Protein AF-A0A928QFG9-F1 (afdb_monomer)

Solvent-accessible surface area (backbone atoms only — not comparable to full-atom values): 8186 Å² total; per-residue (Å²): 96,76,91,70,70,40,48,76,73,43,77,45,82,49,102,90,49,74,49,73,44,58,74,51,84,58,91,72,50,46,69,57,51,23,51,60,30,48,46,55,29,50,50,27,45,51,52,21,51,51,44,52,52,50,21,65,75,70,72,45,92,45,64,67,63,31,48,51,22,45,51,51,17,54,56,29,53,36,57,29,63,89,31,36,22,11,41,24,49,31,25,52,33,45,75,79,38,61,63,71,58,16,50,53,52,35,50,52,47,18,50,65,56,46,53,56,46,33,52,49,14,50,51,42,30,74,75,66,74,69,46,56,66,49,32,51,50,34,50,51,56,49,53,53,51,50,56,50,58,54,61,77,73,111

Radius of gyration: 17.93 Å; Cα contacts (8 Å, |Δi|>4): 174; chains: 1; bounding box: 50×30×49 Å

Secondary structure (DSSP, 8-state):
-GGGT--EEEEEEETTEEEEEESS-----HHHHHHHHHHHHHHHHHHHHHHHHHHHHHT---HHHHHHHHHHHHHHHSS-TTSHHHHHHHHHHHHHS-HHHHHHHHHHHHHHHHHHHHHHHHHHHHHHS--HHHHHHHHHHHHHHHHHHHHTT-

Sequence (154 aa):
MKIVGADIQAITLLPFGASVKLGQMPIISYKNEMFISLCAPLLNGTIAIIFIIIAKMLNIYLGFLIACNLIMCFMNLMPVSELDGGRALSSFLKILLPLQKAELISDIISVLFLVPIIALGIYFLISTGYNFSLLLIGIYLSVNFMFKNFKNRC

pLDDT: mean 78.98, std 11.34, range [43.47, 94.06]

Mean predicted aligned error: 9.17 Å

Foldseek 3Di:
DVVQVFAFPDWDQDPVGIDTDTPDDPPDQLVNQLVVLLVQLVVLVVQLVVLVVVCVVVVNDPPVSNVVSNVRSVVLCQCACVHSVVSNQLSVLVVVDPNVVSVVVSLVSNVVVLVVQCVVQVVCCVVPVPSVVSNVVSVVSVVVSVVVVVVVVD

Nearest PDB structures (foldseek):
  8vjl-assembly1_A  TM=7.571E-01  e=5.495E-06  Bacillus subtilis subsp. subtilis str. 168
  8vjm-assembly1_C  TM=7.975E-01  e=2.549E-05  Bacillus subtilis subsp. subtilis str. 168

Structure (mmCIF, N/CA/C/O backbone):
data_AF-A0A928QFG9-F1
#
_entry.id   AF-A0A928QFG9-F1
#
loop_
_atom_site.group_PDB
_atom_site.id
_atom_site.type_symbol
_atom_site.label_atom_id
_atom_site.label_alt_id
_atom_site.label_comp_id
_atom_site.label_asym_id
_atom_site.label_entity_id
_atom_site.label_seq_id
_atom_site.pdbx_PDB_ins_code
_atom_site.Cartn_x
_atom_site.Cartn_y
_atom_site.Cartn_z
_atom_site.occupancy
_atom_site.B_iso_or_equiv
_atom_site.auth_seq_id
_atom_site.auth_comp_id
_atom_site.auth_asym_id
_atom_site.auth_atom_id
_atom_site.pdbx_PDB_model_num
ATOM 1 N N . MET A 1 1 ? 6.069 -2.952 15.031 1.00 56.16 1 MET A N 1
ATOM 2 C CA . MET A 1 1 ? 5.496 -4.084 15.801 1.00 56.16 1 MET A CA 1
ATOM 3 C C . MET A 1 1 ? 6.200 -4.291 17.141 1.00 56.16 1 MET A C 1
ATOM 5 O O . MET A 1 1 ? 5.537 -4.088 18.145 1.00 56.16 1 MET A O 1
ATOM 9 N N . LYS A 1 2 ? 7.524 -4.525 17.204 1.00 51.03 2 LYS A N 1
ATOM 10 C CA . LYS A 1 2 ? 8.270 -4.542 18.489 1.00 51.03 2 LYS A CA 1
ATOM 11 C C . LYS A 1 2 ? 8.188 -3.226 19.286 1.00 51.03 2 LYS A C 1
ATOM 13 O O . LYS A 1 2 ? 8.047 -3.248 20.497 1.00 51.03 2 LYS A O 1
ATOM 18 N N . ILE A 1 3 ? 8.189 -2.088 18.587 1.00 53.22 3 ILE A N 1
ATOM 19 C CA . ILE A 1 3 ? 8.085 -0.740 19.187 1.00 53.22 3 ILE A CA 1
ATOM 20 C C . ILE A 1 3 ? 6.696 -0.474 19.808 1.00 53.22 3 ILE A C 1
ATOM 22 O O . ILE A 1 3 ? 6.553 0.408 20.642 1.00 53.22 3 ILE A O 1
ATOM 26 N N . VAL A 1 4 ? 5.670 -1.249 19.435 1.00 54.78 4 VAL A N 1
ATOM 27 C CA . VAL A 1 4 ? 4.276 -1.054 19.890 1.00 54.78 4 VAL A CA 1
ATOM 28 C C . VAL A 1 4 ? 3.886 -2.077 20.973 1.00 54.78 4 VAL A C 1
ATOM 30 O O . VAL A 1 4 ? 2.724 -2.183 21.336 1.00 54.78 4 VAL A O 1
ATOM 33 N N . GLY A 1 5 ? 4.847 -2.847 21.501 1.00 53.66 5 GLY A N 1
ATOM 34 C CA . GLY A 1 5 ? 4.584 -3.846 22.546 1.00 53.66 5 GLY A CA 1
ATOM 35 C C . GLY A 1 5 ? 3.798 -5.071 22.063 1.00 53.66 5 GLY A C 1
ATOM 36 O O . GLY A 1 5 ? 3.226 -5.789 22.874 1.00 53.66 5 GLY A O 1
ATOM 37 N N . ALA A 1 6 ? 3.745 -5.310 20.748 1.00 60.25 6 ALA A N 1
ATOM 38 C CA . ALA A 1 6 ? 3.080 -6.477 20.182 1.00 60.25 6 ALA A CA 1
ATOM 39 C C . ALA A 1 6 ? 4.004 -7.701 20.271 1.00 60.25 6 ALA A C 1
ATOM 41 O O . ALA A 1 6 ? 5.063 -7.708 19.634 1.00 60.25 6 ALA A O 1
ATOM 42 N N . ASP A 1 7 ? 3.606 -8.719 21.038 1.00 60.50 7 ASP A N 1
ATOM 43 C CA . ASP A 1 7 ? 4.357 -9.971 21.143 1.00 60.50 7 ASP A CA 1
ATOM 44 C C . ASP A 1 7 ? 4.075 -10.865 19.925 1.00 60.50 7 ASP A C 1
ATOM 46 O O . ASP A 1 7 ? 2.933 -11.264 19.657 1.00 60.50 7 ASP A O 1
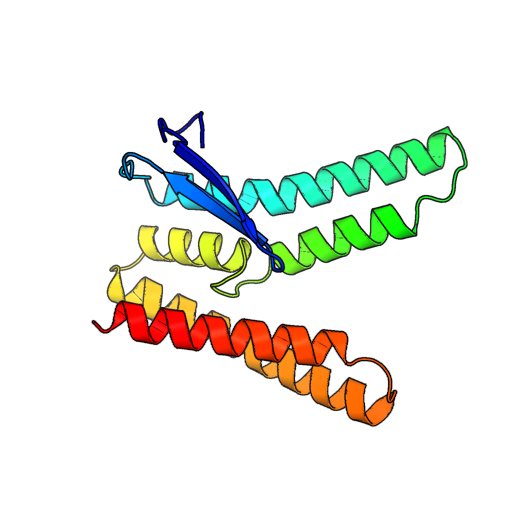ATOM 50 N N . ILE A 1 8 ? 5.118 -11.110 19.130 1.00 64.44 8 ILE A N 1
ATOM 51 C CA . ILE A 1 8 ? 5.029 -11.831 17.858 1.00 64.44 8 ILE A CA 1
ATOM 52 C C . ILE A 1 8 ? 5.212 -13.318 18.156 1.00 64.44 8 ILE A C 1
ATOM 54 O O . ILE A 1 8 ? 6.326 -13.757 18.422 1.00 64.44 8 ILE A O 1
ATOM 58 N N . GLN A 1 9 ? 4.133 -14.097 18.076 1.00 70.81 9 GLN A N 1
ATOM 59 C CA . GLN A 1 9 ? 4.188 -15.538 18.342 1.00 70.81 9 GLN A CA 1
ATOM 60 C C . GLN A 1 9 ? 4.657 -16.339 17.129 1.00 70.81 9 GLN A C 1
ATOM 62 O O . GLN A 1 9 ? 5.401 -17.305 17.278 1.00 70.81 9 GLN A O 1
ATOM 67 N N . ALA A 1 10 ? 4.220 -15.965 15.924 1.00 72.62 10 ALA A N 1
ATOM 68 C CA . ALA A 1 10 ? 4.628 -16.655 14.706 1.00 72.62 10 ALA A CA 1
ATOM 69 C C . ALA A 1 10 ? 4.513 -15.765 13.467 1.00 72.62 10 ALA A C 1
ATOM 71 O O . ALA A 1 10 ? 3.596 -14.951 13.348 1.00 72.62 10 ALA A O 1
ATOM 72 N N . ILE A 1 11 ? 5.414 -15.984 12.510 1.00 76.56 11 ILE A N 1
ATOM 73 C CA . ILE A 1 11 ? 5.335 -15.446 11.151 1.00 76.56 11 ILE A CA 1
ATOM 74 C C . ILE A 1 11 ? 5.130 -16.645 10.225 1.00 76.56 11 ILE A C 1
ATOM 76 O O . ILE A 1 11 ? 5.972 -17.536 10.163 1.00 76.56 11 ILE A O 1
ATOM 80 N N . THR A 1 12 ? 3.992 -16.702 9.541 1.00 79.62 12 THR A N 1
ATOM 81 C CA . THR A 1 12 ? 3.667 -17.753 8.572 1.00 79.62 12 THR A CA 1
ATOM 82 C C . THR A 1 12 ? 3.749 -17.171 7.169 1.00 79.62 12 THR A C 1
ATOM 84 O O . THR A 1 12 ? 3.010 -16.243 6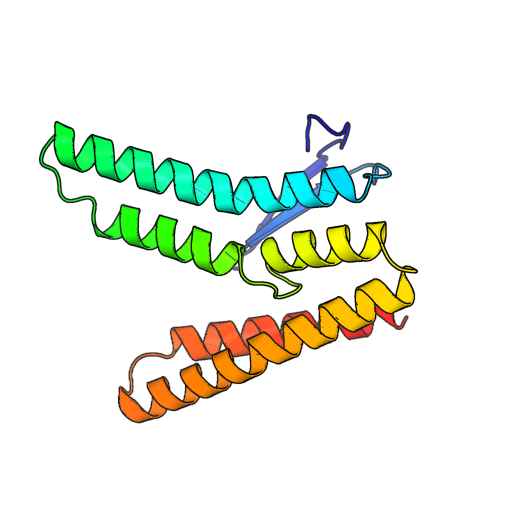.838 1.00 79.62 12 THR A O 1
ATOM 87 N N . LEU A 1 13 ? 4.642 -17.716 6.345 1.00 77.44 13 LEU A N 1
ATOM 88 C CA . LEU A 1 13 ? 4.722 -17.382 4.926 1.00 77.44 13 LEU A CA 1
ATOM 89 C C . LEU A 1 13 ? 3.623 -18.142 4.176 1.00 77.44 13 LEU A C 1
ATOM 91 O O . LEU A 1 13 ? 3.537 -19.365 4.244 1.00 77.44 13 LEU A O 1
ATOM 95 N N . LEU A 1 14 ? 2.766 -17.395 3.495 1.00 77.88 14 LEU A N 1
ATOM 96 C CA . LEU A 1 14 ? 1.696 -17.881 2.636 1.00 77.88 14 LEU A CA 1
ATOM 97 C C . LEU A 1 14 ? 2.130 -17.698 1.172 1.00 77.88 14 LEU A C 1
ATOM 99 O O . LEU A 1 14 ? 2.899 -16.785 0.871 1.00 77.88 14 LEU A O 1
ATOM 103 N N . PRO A 1 15 ? 1.605 -18.495 0.230 1.00 64.31 15 PRO A N 1
ATOM 104 C CA . PRO A 1 15 ? 1.930 -18.344 -1.192 1.00 64.31 15 PRO A CA 1
ATOM 105 C C . PRO A 1 15 ? 1.611 -16.945 -1.753 1.00 64.31 15 PRO A C 1
ATOM 107 O O . PRO A 1 15 ? 2.210 -16.531 -2.738 1.00 64.31 15 PRO A O 1
ATOM 110 N N . PHE A 1 16 ? 0.712 -16.200 -1.100 1.00 60.91 16 PHE A N 1
ATOM 111 C CA . PHE A 1 16 ? 0.293 -14.853 -1.500 1.00 60.91 16 PHE A CA 1
ATOM 112 C C . PHE A 1 16 ? 0.623 -13.769 -0.458 1.00 60.91 16 PHE A C 1
ATOM 114 O O . PHE A 1 16 ? 0.058 -12.678 -0.509 1.00 60.91 16 PHE A O 1
ATOM 121 N N . GLY A 1 17 ? 1.505 -14.041 0.514 1.00 65.56 17 GLY A N 1
ATOM 122 C CA . GLY A 1 17 ? 1.913 -13.030 1.494 1.00 65.56 17 GLY A CA 1
ATOM 123 C C . GLY A 1 17 ? 2.512 -13.593 2.778 1.00 65.56 17 GLY A C 1
ATOM 124 O O . GLY A 1 17 ? 3.004 -14.713 2.828 1.00 65.56 17 GLY A O 1
ATOM 125 N N . ALA A 1 18 ? 2.462 -12.815 3.853 1.00 69.12 18 ALA A N 1
ATOM 126 C CA . ALA A 1 18 ? 2.883 -13.258 5.176 1.00 69.12 18 ALA A CA 1
ATOM 127 C C . ALA A 1 18 ? 1.799 -12.914 6.197 1.00 69.12 18 ALA A C 1
ATOM 129 O O . ALA A 1 18 ? 1.283 -11.796 6.217 1.00 69.12 18 ALA A O 1
ATOM 130 N N . SER A 1 19 ? 1.451 -13.874 7.050 1.00 71.12 19 SER A N 1
ATOM 131 C CA . SER A 1 19 ? 0.570 -13.657 8.193 1.00 71.12 19 SER A CA 1
ATOM 132 C C . SER A 1 19 ? 1.400 -13.638 9.469 1.00 71.12 19 SER A C 1
ATOM 134 O O . SER A 1 19 ? 2.227 -14.521 9.695 1.00 71.12 19 SER A O 1
ATOM 136 N N . VAL A 1 20 ? 1.182 -12.629 10.308 1.00 71.12 20 VAL A N 1
ATOM 137 C CA . VAL A 1 20 ? 1.816 -12.525 11.623 1.00 71.12 20 VAL A CA 1
ATOM 138 C C . VAL A 1 20 ? 0.760 -12.842 12.675 1.00 71.12 20 VAL A C 1
ATOM 140 O O . VAL A 1 20 ? -0.226 -12.114 12.801 1.00 71.12 20 VAL A O 1
ATOM 143 N N . LYS A 1 21 ? 0.952 -13.927 13.430 1.00 65.94 21 LYS A N 1
ATOM 144 C CA . LYS A 1 21 ? 0.130 -14.238 14.604 1.00 65.94 21 LYS A CA 1
ATOM 145 C C . LYS A 1 21 ? 0.683 -13.487 15.810 1.00 65.94 21 LYS A C 1
ATOM 147 O O . LYS A 1 21 ? 1.840 -13.672 16.194 1.00 65.94 21 LYS A O 1
ATOM 152 N N . LEU A 1 22 ? -0.161 -12.641 16.388 1.00 65.75 22 LEU A N 1
ATOM 153 C CA . LEU A 1 22 ? 0.121 -11.877 17.599 1.00 65.75 22 LEU A CA 1
ATOM 154 C C . LEU A 1 22 ? -0.516 -12.588 18.794 1.00 65.75 22 LEU A C 1
ATOM 156 O O . LEU A 1 22 ? -1.668 -13.010 18.707 1.00 65.75 22 LEU A O 1
ATOM 160 N N . GLY A 1 23 ? 0.238 -12.738 19.884 1.00 55.97 23 GLY A N 1
ATOM 161 C CA . GLY A 1 23 ? -0.213 -13.481 21.066 1.00 55.97 23 GLY A CA 1
ATOM 162 C C . GLY A 1 23 ? -1.201 -12.735 21.946 1.00 55.97 23 GLY A C 1
ATOM 163 O O . GLY A 1 23 ? -2.179 -13.301 22.424 1.00 55.97 23 GLY A O 1
ATOM 164 N N . GLN A 1 24 ? -0.968 -11.441 22.114 1.00 54.91 24 GLN A N 1
ATOM 165 C CA . GLN A 1 24 ? -1.951 -10.497 22.623 1.00 54.91 24 GLN A CA 1
ATOM 166 C C . GLN A 1 24 ? -2.228 -9.515 21.493 1.00 54.91 24 GLN A C 1
ATOM 168 O O . GLN A 1 24 ? -1.295 -9.120 20.795 1.00 54.91 24 GLN A O 1
ATOM 173 N N . MET A 1 25 ? -3.490 -9.137 21.279 1.00 54.78 25 MET A N 1
ATOM 174 C CA . MET A 1 25 ? -3.796 -7.970 20.455 1.00 54.78 25 MET A CA 1
ATOM 175 C C . MET A 1 25 ? -3.552 -6.732 21.323 1.00 54.78 25 MET A C 1
ATOM 177 O O . MET A 1 25 ? -4.400 -6.429 22.165 1.00 54.78 25 MET A O 1
ATOM 181 N N . PRO A 1 26 ? -2.415 -6.021 21.195 1.00 54.91 26 PRO A N 1
ATOM 182 C CA . PRO A 1 26 ? -2.288 -4.735 21.856 1.00 54.91 26 PRO A CA 1
ATOM 183 C C . PRO A 1 26 ? -3.374 -3.799 21.325 1.00 54.91 26 PRO A C 1
ATOM 185 O O . PRO A 1 26 ? -3.719 -3.836 20.142 1.00 54.91 26 PRO A O 1
ATOM 188 N N . ILE A 1 27 ? -3.896 -2.935 22.193 1.00 58.56 27 ILE A N 1
ATOM 189 C CA . ILE A 1 27 ? -4.751 -1.824 21.775 1.00 58.56 27 ILE A CA 1
ATOM 190 C C . ILE A 1 27 ? -3.842 -0.834 21.037 1.00 58.56 27 ILE A C 1
ATOM 192 O O . ILE A 1 27 ? -3.204 0.031 21.637 1.00 58.56 27 ILE A O 1
ATOM 196 N N . ILE A 1 28 ? -3.703 -1.016 19.724 1.00 65.88 28 ILE A N 1
ATOM 197 C CA . ILE A 1 28 ? -2.908 -0.134 18.871 1.00 65.88 28 ILE A CA 1
ATOM 198 C C . ILE A 1 28 ? -3.745 1.118 18.609 1.00 65.88 28 ILE A C 1
ATOM 200 O O . ILE A 1 28 ? -4.850 1.043 18.083 1.00 65.88 28 ILE A O 1
ATOM 204 N N . SER A 1 29 ? -3.220 2.287 18.978 1.00 78.75 29 SER A N 1
ATOM 205 C CA . SER A 1 29 ? -3.846 3.559 18.608 1.00 78.75 29 SER A CA 1
ATOM 206 C C . SER A 1 29 ? -3.891 3.701 17.084 1.00 78.75 29 SER A C 1
ATOM 208 O O . SER A 1 29 ? -2.894 3.416 16.420 1.00 78.75 29 SER A O 1
ATOM 210 N N . TYR A 1 30 ? -4.988 4.230 16.532 1.00 80.06 30 TYR A N 1
ATOM 211 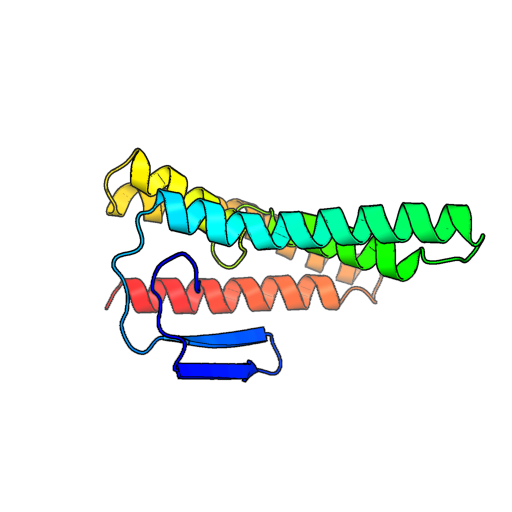C CA . TYR A 1 30 ? -5.144 4.454 15.086 1.00 80.06 30 TYR A CA 1
ATOM 212 C C . TYR A 1 30 ? -3.984 5.253 14.467 1.00 80.06 30 TYR A C 1
ATOM 214 O O . TYR A 1 30 ? -3.588 5.011 13.330 1.00 80.06 30 TYR A O 1
ATOM 222 N N . LYS A 1 31 ? -3.363 6.163 15.232 1.00 80.56 31 LYS A N 1
ATOM 223 C CA . LYS A 1 31 ? -2.153 6.878 14.789 1.00 80.56 31 LYS A CA 1
ATOM 224 C C . LYS A 1 31 ? -0.985 5.922 14.540 1.00 80.56 31 LYS A C 1
ATOM 226 O O . LYS A 1 31 ? -0.315 6.021 13.518 1.00 80.56 31 LYS A O 1
ATOM 231 N N . ASN A 1 32 ? -0.756 4.977 15.447 1.00 79.81 32 ASN A N 1
ATOM 232 C CA . ASN A 1 32 ? 0.322 3.997 15.320 1.00 79.81 32 ASN A CA 1
ATOM 233 C C . ASN A 1 32 ? 0.045 3.007 14.184 1.00 79.81 32 ASN A C 1
ATOM 235 O O . ASN A 1 32 ? 0.978 2.615 13.491 1.00 79.81 32 ASN A O 1
ATOM 239 N N . GLU A 1 33 ? -1.216 2.636 13.962 1.00 80.56 33 GLU A N 1
ATOM 240 C CA . GLU A 1 33 ? -1.620 1.782 12.839 1.00 80.56 33 GLU A CA 1
ATOM 241 C C . GLU A 1 33 ? -1.346 2.453 11.483 1.00 80.56 33 GLU A C 1
ATOM 243 O O . GLU A 1 33 ? -0.774 1.829 10.583 1.00 80.56 33 GLU A O 1
ATOM 248 N N . MET A 1 34 ? -1.638 3.753 11.373 1.00 83.69 34 MET A N 1
ATOM 249 C CA . MET A 1 34 ? -1.284 4.564 10.207 1.00 83.69 34 MET A CA 1
ATOM 250 C C . MET A 1 34 ? 0.234 4.595 9.977 1.00 83.69 34 MET A C 1
ATOM 252 O O . MET A 1 34 ? 0.685 4.322 8.865 1.00 83.69 34 MET A O 1
ATOM 256 N N . PHE A 1 35 ? 1.033 4.876 11.014 1.00 85.00 35 PHE A N 1
ATOM 257 C CA . PHE A 1 35 ? 2.496 4.894 10.892 1.00 85.00 35 PHE A CA 1
ATOM 258 C C . PHE A 1 35 ? 3.065 3.531 10.491 1.00 85.00 35 PHE A C 1
ATOM 260 O O . PHE A 1 35 ? 3.888 3.466 9.583 1.00 85.00 35 PHE A O 1
ATOM 267 N N . ILE A 1 36 ? 2.609 2.446 11.127 1.00 84.69 36 ILE A N 1
ATOM 268 C CA . ILE A 1 36 ? 3.052 1.085 10.799 1.00 84.69 36 ILE A CA 1
ATOM 269 C C . ILE A 1 36 ? 2.754 0.763 9.333 1.00 84.69 36 ILE A C 1
ATOM 271 O O . ILE A 1 36 ? 3.623 0.223 8.653 1.00 84.69 36 ILE A O 1
ATOM 275 N N . SER A 1 37 ? 1.559 1.111 8.852 1.00 83.75 37 SER A N 1
ATOM 276 C CA . SER A 1 37 ? 1.163 0.847 7.466 1.00 83.75 37 SER A CA 1
ATOM 277 C C . SER A 1 37 ? 2.028 1.647 6.485 1.00 83.75 37 SER A C 1
ATOM 279 O O . SER A 1 37 ? 2.533 1.097 5.515 1.00 83.75 37 SER A O 1
ATOM 281 N N . LEU A 1 38 ? 2.308 2.922 6.773 1.00 86.38 38 LEU A N 1
ATOM 282 C CA . LEU A 1 38 ? 3.155 3.769 5.922 1.00 86.38 38 LEU A CA 1
ATOM 283 C C . LEU A 1 38 ? 4.637 3.369 5.916 1.00 86.38 38 LEU A C 1
ATOM 285 O O . LEU A 1 38 ? 5.337 3.653 4.942 1.00 86.38 38 LEU A O 1
ATOM 289 N N . CYS A 1 39 ? 5.13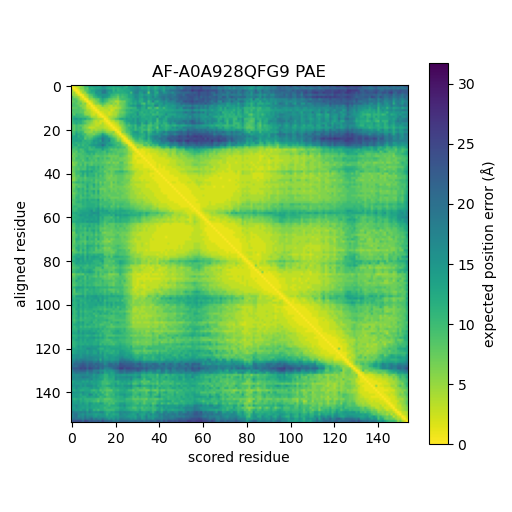2 2.686 6.953 1.00 86.56 39 CYS A N 1
ATOM 290 C CA . CYS A 1 39 ? 6.510 2.197 6.971 1.00 86.56 39 CYS A CA 1
ATOM 291 C C . CYS A 1 39 ? 6.817 1.257 5.794 1.00 86.56 39 CYS A C 1
ATOM 293 O O . CYS A 1 39 ? 7.936 1.288 5.289 1.00 86.56 39 CYS A O 1
ATOM 295 N N . ALA A 1 40 ? 5.858 0.446 5.337 1.00 85.75 40 ALA A N 1
ATOM 296 C CA . ALA A 1 40 ? 6.088 -0.503 4.248 1.00 85.75 40 ALA A CA 1
ATOM 297 C C . AL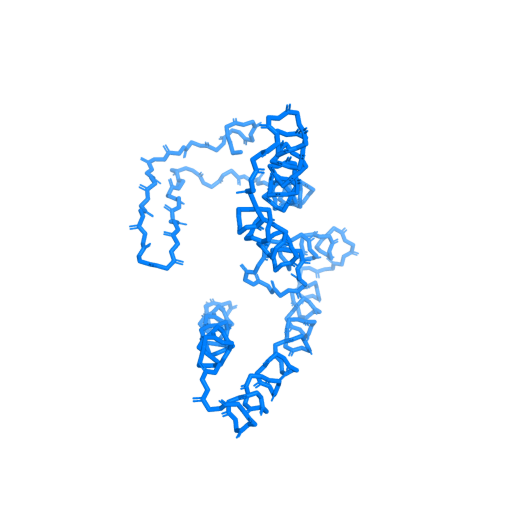A A 1 40 ? 6.320 0.185 2.879 1.00 85.75 40 ALA A C 1
ATOM 299 O O . ALA A 1 40 ? 7.370 -0.062 2.278 1.00 85.75 40 ALA A O 1
ATOM 300 N N . PRO A 1 41 ? 5.452 1.102 2.395 1.00 89.62 41 PRO A N 1
ATOM 301 C CA . PRO A 1 41 ? 5.746 1.930 1.222 1.00 89.62 41 PRO A CA 1
ATOM 302 C C . PRO A 1 41 ? 7.052 2.721 1.353 1.00 89.62 41 PRO A C 1
ATOM 304 O O . PRO A 1 41 ? 7.841 2.768 0.410 1.00 89.62 41 PRO A O 1
ATOM 307 N N . LEU A 1 42 ? 7.315 3.307 2.529 1.00 91.44 42 LEU A N 1
ATOM 308 C CA . LEU A 1 42 ? 8.534 4.084 2.767 1.00 91.44 42 LEU A CA 1
ATOM 309 C C . LEU A 1 42 ? 9.798 3.233 2.610 1.00 91.44 42 LEU A C 1
ATOM 311 O O . LEU A 1 42 ? 10.751 3.693 1.988 1.00 91.44 42 LEU A O 1
ATOM 315 N N . LEU A 1 43 ? 9.800 1.997 3.117 1.00 91.94 43 LEU A N 1
ATOM 316 C CA . LEU A 1 43 ? 10.919 1.067 2.947 1.00 91.94 43 LEU A CA 1
ATOM 317 C C . LEU A 1 43 ? 11.141 0.697 1.477 1.00 91.94 43 LEU A C 1
ATOM 319 O O . LEU A 1 43 ? 12.275 0.705 1.009 1.00 91.94 43 LEU A O 1
ATOM 323 N N . ASN A 1 44 ? 10.074 0.431 0.723 1.00 93.25 44 ASN A N 1
ATOM 324 C CA . ASN A 1 44 ? 10.201 0.154 -0.710 1.00 93.25 44 ASN A CA 1
ATOM 325 C C . ASN A 1 44 ? 10.775 1.371 -1.461 1.00 93.25 44 ASN A C 1
ATOM 327 O O . ASN A 1 44 ? 11.675 1.233 -2.290 1.00 93.25 44 ASN A O 1
ATOM 331 N N . GLY A 1 45 ? 10.314 2.581 -1.130 1.00 91.44 45 GLY A N 1
ATOM 332 C CA . GLY A 1 45 ? 10.849 3.821 -1.694 1.00 91.44 45 GLY A CA 1
ATOM 333 C C . GLY A 1 45 ? 12.324 4.058 -1.350 1.00 91.44 45 GLY A C 1
ATOM 334 O O . GLY A 1 45 ? 13.110 4.414 -2.228 1.00 91.44 45 GLY A O 1
ATOM 335 N N . THR A 1 46 ? 12.733 3.822 -0.101 1.00 92.62 46 THR A N 1
ATOM 336 C CA . THR A 1 46 ? 14.132 4.008 0.319 1.00 92.62 46 THR A CA 1
ATOM 337 C C . THR A 1 46 ? 15.055 2.982 -0.333 1.00 92.62 46 THR A C 1
ATOM 339 O O . THR A 1 46 ? 16.128 3.356 -0.805 1.00 92.62 46 THR A O 1
ATOM 342 N N . ILE A 1 47 ? 14.630 1.720 -0.451 1.00 92.31 47 ILE A N 1
ATOM 343 C CA . ILE A 1 47 ? 15.379 0.674 -1.165 1.00 92.31 47 ILE A CA 1
ATOM 344 C C . ILE A 1 47 ? 15.553 1.044 -2.643 1.00 92.31 47 ILE A C 1
ATOM 346 O O . ILE A 1 47 ? 16.656 0.911 -3.177 1.00 92.31 47 ILE A O 1
ATOM 350 N N . ALA A 1 48 ? 14.512 1.571 -3.297 1.00 92.50 48 ALA A N 1
ATOM 351 C CA . ALA A 1 48 ? 14.623 2.046 -4.675 1.00 92.50 48 ALA A CA 1
ATOM 352 C C . ALA A 1 48 ? 15.691 3.146 -4.821 1.00 92.50 48 ALA A C 1
ATOM 354 O O . ALA A 1 48 ? 16.520 3.080 -5.728 1.00 92.50 48 ALA A O 1
ATOM 355 N N . ILE A 1 49 ? 15.720 4.122 -3.904 1.00 93.25 49 ILE A N 1
ATOM 356 C CA . ILE A 1 49 ? 16.723 5.201 -3.896 1.00 93.25 49 ILE A CA 1
ATOM 357 C C . ILE A 1 49 ? 18.135 4.637 -3.687 1.00 93.25 49 ILE A C 1
ATOM 359 O O . ILE A 1 49 ? 19.060 5.027 -4.400 1.00 93.25 49 ILE A O 1
ATOM 363 N N . ILE A 1 50 ? 18.306 3.689 -2.761 1.00 94.06 50 ILE A N 1
ATOM 364 C CA . ILE A 1 50 ? 19.593 3.023 -2.519 1.00 94.06 50 ILE A CA 1
ATOM 365 C C . ILE A 1 50 ? 20.084 2.328 -3.795 1.00 94.06 50 ILE A C 1
ATOM 367 O O . ILE A 1 50 ? 21.239 2.506 -4.181 1.00 94.06 50 ILE A O 1
ATOM 371 N N . PHE A 1 51 ? 19.214 1.598 -4.500 1.00 92.88 51 PHE A N 1
ATOM 372 C CA . PHE A 1 51 ? 19.593 0.955 -5.758 1.00 92.88 51 PHE A CA 1
ATOM 373 C C . PHE A 1 51 ? 19.928 1.947 -6.869 1.00 92.88 51 PHE A C 1
ATOM 375 O O . PHE A 1 51 ? 20.845 1.675 -7.639 1.00 92.88 51 PHE A O 1
ATOM 382 N N . ILE A 1 52 ? 19.271 3.108 -6.935 1.00 91.94 52 ILE A N 1
ATOM 383 C CA . ILE A 1 52 ? 19.641 4.178 -7.876 1.00 91.94 52 ILE A CA 1
ATOM 384 C C . ILE A 1 52 ? 21.057 4.695 -7.582 1.00 91.94 52 ILE A C 1
ATOM 386 O O . ILE A 1 52 ? 21.860 4.853 -8.503 1.00 91.94 52 ILE A O 1
ATOM 390 N N . ILE A 1 53 ? 21.383 4.931 -6.307 1.00 93.56 53 ILE A N 1
ATOM 391 C CA . ILE A 1 53 ? 22.710 5.408 -5.892 1.00 93.56 53 ILE A CA 1
ATOM 392 C C . ILE A 1 53 ? 23.779 4.363 -6.234 1.00 93.56 53 ILE A C 1
ATOM 394 O O . ILE A 1 53 ? 24.777 4.699 -6.870 1.00 93.56 53 ILE A O 1
ATOM 398 N N . ILE A 1 54 ? 23.551 3.094 -5.883 1.00 93.38 54 ILE A N 1
ATOM 399 C CA . ILE A 1 54 ? 24.482 1.990 -6.165 1.00 93.38 54 ILE A CA 1
ATOM 400 C C . ILE A 1 54 ? 24.668 1.797 -7.673 1.00 93.38 54 ILE A C 1
ATOM 402 O O . ILE A 1 54 ? 25.804 1.678 -8.131 1.00 93.38 54 ILE A O 1
ATOM 406 N N . ALA A 1 55 ? 23.578 1.812 -8.449 1.00 92.31 55 ALA A N 1
ATOM 407 C CA . ALA A 1 55 ? 23.626 1.692 -9.906 1.00 92.31 55 ALA A CA 1
ATOM 408 C C . ALA A 1 55 ? 24.530 2.764 -10.518 1.00 92.31 55 ALA A C 1
ATOM 410 O O . ALA A 1 55 ? 25.354 2.464 -11.378 1.00 92.31 55 ALA A O 1
ATOM 411 N N . LYS A 1 56 ? 24.421 4.005 -10.025 1.00 91.88 56 LYS A N 1
ATOM 412 C CA . LYS A 1 56 ? 25.228 5.133 -10.492 1.00 91.88 56 LYS A CA 1
ATOM 413 C C . LYS A 1 56 ? 26.688 5.051 -10.038 1.00 91.88 56 LYS A C 1
ATOM 415 O O . LYS A 1 56 ? 27.570 5.385 -10.818 1.00 91.88 56 LYS A O 1
ATOM 420 N N . MET A 1 57 ? 26.950 4.619 -8.802 1.00 93.38 57 MET A N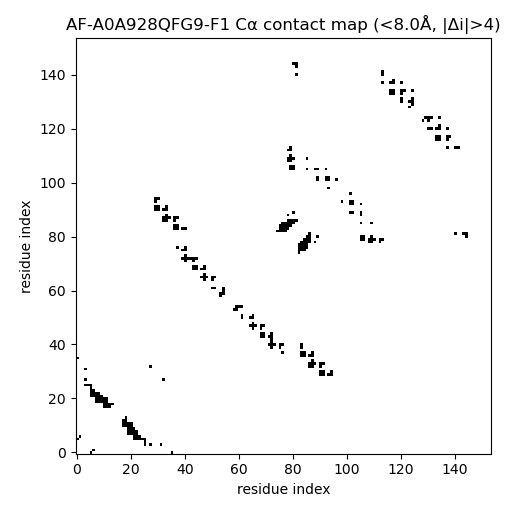 1
ATOM 421 C CA . MET A 1 57 ? 28.313 4.511 -8.262 1.00 93.38 57 MET A CA 1
ATOM 422 C C . MET A 1 57 ? 29.119 3.383 -8.908 1.00 93.38 57 MET A C 1
ATOM 424 O O . MET A 1 57 ? 30.299 3.562 -9.190 1.00 93.38 57 MET A O 1
ATOM 428 N N . LEU A 1 58 ? 28.491 2.226 -9.125 1.00 92.50 58 LEU A N 1
ATOM 429 C CA . LEU A 1 58 ? 29.151 1.032 -9.660 1.00 92.50 58 LEU A CA 1
ATOM 430 C C . LEU A 1 58 ? 28.976 0.878 -11.175 1.00 92.50 58 LEU A C 1
ATOM 432 O O . LEU A 1 58 ? 29.553 -0.031 -11.762 1.00 92.50 58 LEU A O 1
ATOM 436 N N . ASN A 1 59 ? 28.188 1.755 -11.805 1.00 90.12 59 ASN A N 1
ATOM 437 C CA . ASN A 1 59 ? 27.841 1.700 -13.226 1.00 90.12 59 ASN A CA 1
ATOM 438 C C . ASN A 1 59 ? 27.186 0.358 -13.631 1.00 90.12 59 ASN A C 1
ATOM 440 O O . ASN A 1 59 ? 27.415 -0.173 -14.716 1.00 90.12 59 ASN A O 1
ATOM 444 N N . ILE A 1 60 ? 26.372 -0.204 -12.728 1.00 92.62 60 ILE A N 1
ATOM 445 C CA . ILE A 1 60 ? 25.656 -1.476 -12.908 1.00 92.62 60 ILE A CA 1
ATOM 446 C C . ILE A 1 60 ? 24.190 -1.189 -13.232 1.00 92.62 60 ILE A C 1
ATOM 448 O O . ILE A 1 60 ? 23.556 -0.325 -12.624 1.00 92.62 60 ILE A O 1
ATOM 452 N N . TYR A 1 61 ? 23.609 -1.967 -14.146 1.00 89.56 61 TYR A N 1
ATOM 453 C CA . TYR A 1 61 ? 22.181 -1.900 -14.432 1.00 89.56 61 TYR A CA 1
ATOM 454 C C . TYR A 1 61 ? 21.357 -2.609 -13.344 1.00 89.56 61 TYR A C 1
ATOM 456 O O . TYR A 1 61 ? 21.280 -3.834 -13.300 1.00 89.56 61 TYR A O 1
ATOM 464 N N . LEU A 1 62 ? 20.697 -1.827 -12.486 1.00 91.62 62 LEU A N 1
ATOM 465 C CA . LEU A 1 62 ? 19.736 -2.306 -11.478 1.00 91.62 62 LEU A CA 1
ATOM 466 C C . LEU A 1 62 ? 18.287 -1.921 -11.831 1.00 91.62 62 LEU A C 1
ATOM 468 O O . LEU A 1 62 ? 17.421 -1.886 -10.958 1.00 91.62 62 LEU A O 1
ATOM 472 N N . GLY A 1 63 ? 18.009 -1.625 -13.108 1.00 89.12 63 GLY A N 1
ATOM 473 C CA . GLY A 1 63 ? 16.725 -1.070 -13.552 1.00 89.12 63 GLY A CA 1
ATOM 474 C C . GLY A 1 63 ? 15.516 -1.912 -13.141 1.00 89.12 63 GLY A C 1
ATOM 475 O O . GLY A 1 63 ? 14.530 -1.364 -12.658 1.00 89.12 63 GLY A O 1
ATOM 476 N N . PHE A 1 64 ? 15.623 -3.242 -13.230 1.00 90.00 64 PHE A N 1
ATOM 477 C CA . PHE A 1 64 ? 14.566 -4.157 -12.789 1.00 90.00 64 PHE A CA 1
ATOM 478 C C . PHE A 1 64 ? 14.278 -4.046 -11.282 1.00 90.00 64 PHE A C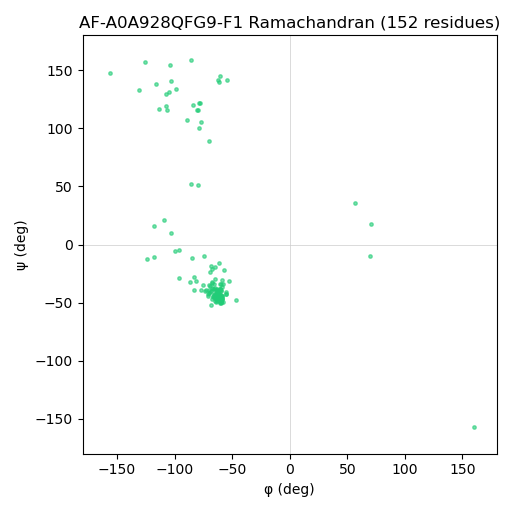 1
ATOM 480 O O . PHE A 1 64 ? 13.127 -3.906 -10.880 1.00 90.00 64 PHE A O 1
ATOM 487 N N . LEU A 1 65 ? 15.315 -4.049 -10.438 1.00 89.81 65 LEU A N 1
ATOM 488 C CA . LEU A 1 65 ? 15.163 -3.962 -8.980 1.00 89.81 65 LEU A CA 1
ATOM 489 C C . LEU A 1 65 ? 14.591 -2.610 -8.541 1.00 89.81 65 LEU A C 1
ATOM 491 O O . LEU A 1 65 ? 13.753 -2.556 -7.639 1.00 89.81 65 LEU A O 1
ATOM 495 N N . ILE A 1 66 ? 15.013 -1.529 -9.200 1.00 90.94 66 ILE A N 1
ATOM 496 C CA . ILE A 1 66 ? 14.480 -0.181 -8.974 1.00 90.94 66 ILE A CA 1
ATOM 497 C C . ILE A 1 66 ? 12.999 -0.138 -9.365 1.00 90.94 66 ILE A C 1
ATOM 499 O O . ILE A 1 66 ? 12.172 0.295 -8.563 1.00 90.94 66 ILE A O 1
ATOM 503 N N . ALA A 1 67 ? 12.652 -0.639 -10.556 1.00 90.50 67 ALA A N 1
ATOM 504 C CA . ALA A 1 67 ? 11.276 -0.672 -11.038 1.00 90.50 67 ALA A CA 1
ATOM 505 C C . ALA A 1 67 ? 10.365 -1.476 -10.101 1.00 90.50 67 ALA A C 1
ATOM 507 O O . ALA A 1 67 ? 9.313 -0.978 -9.712 1.00 90.50 67 ALA A O 1
ATOM 508 N N . CYS A 1 68 ? 10.785 -2.666 -9.665 1.00 90.12 68 CYS A N 1
ATOM 509 C CA . CYS A 1 68 ? 10.015 -3.487 -8.731 1.00 90.12 68 CYS A CA 1
ATOM 510 C C . CYS A 1 68 ? 9.745 -2.761 -7.406 1.00 90.12 68 CYS A C 1
ATOM 512 O O . CYS A 1 68 ? 8.604 -2.730 -6.956 1.00 90.12 68 CYS A O 1
ATOM 514 N N . ASN A 1 69 ? 10.756 -2.133 -6.797 1.00 92.19 69 ASN A N 1
ATOM 515 C CA . ASN A 1 69 ? 10.574 -1.412 -5.533 1.00 92.19 69 ASN A CA 1
ATOM 516 C C . ASN A 1 69 ? 9.690 -0.167 -5.689 1.00 92.19 69 ASN A C 1
ATOM 518 O O . ASN A 1 69 ? 8.859 0.105 -4.825 1.00 92.19 69 ASN A O 1
ATOM 522 N N . LEU A 1 70 ? 9.806 0.561 -6.804 1.00 90.31 70 LEU A N 1
ATOM 523 C CA . LEU A 1 70 ? 8.935 1.703 -7.094 1.00 90.31 70 LEU A CA 1
ATOM 524 C C . LEU A 1 70 ? 7.486 1.275 -7.336 1.00 90.31 70 LEU A C 1
ATOM 526 O O . LEU A 1 70 ? 6.576 1.882 -6.775 1.00 90.31 70 LEU A O 1
ATOM 530 N N . ILE A 1 71 ? 7.268 0.213 -8.118 1.00 89.00 71 ILE A N 1
ATOM 531 C CA . ILE A 1 71 ? 5.934 -0.347 -8.359 1.00 89.00 71 ILE A CA 1
ATOM 532 C C . ILE A 1 71 ? 5.331 -0.830 -7.038 1.00 89.00 71 ILE A C 1
ATOM 534 O O . ILE A 1 71 ? 4.195 -0.484 -6.737 1.00 89.00 71 ILE A O 1
ATOM 538 N N . MET A 1 72 ? 6.088 -1.552 -6.207 1.00 88.19 72 MET A N 1
ATOM 539 C CA . MET A 1 72 ? 5.626 -2.007 -4.890 1.00 88.19 72 MET A CA 1
ATOM 540 C C . MET A 1 72 ? 5.322 -0.841 -3.944 1.00 88.19 72 MET A C 1
ATOM 542 O O . MET A 1 72 ? 4.336 -0.887 -3.214 1.00 88.19 72 MET A O 1
ATOM 546 N N . CYS A 1 73 ? 6.134 0.219 -3.956 1.00 90.94 73 CYS A N 1
ATOM 547 C CA . CYS A 1 73 ? 5.866 1.445 -3.204 1.00 90.94 73 CYS A CA 1
ATOM 548 C C . CYS A 1 73 ? 4.545 2.087 -3.649 1.00 90.94 73 CYS A C 1
ATOM 550 O O . CYS A 1 73 ? 3.681 2.356 -2.818 1.00 90.94 73 CYS A O 1
ATOM 552 N N . PHE A 1 74 ? 4.363 2.267 -4.959 1.00 89.06 74 PHE A N 1
ATOM 553 C CA . PHE A 1 74 ? 3.167 2.881 -5.527 1.00 89.06 74 PHE A CA 1
ATOM 554 C C . PHE A 1 74 ? 1.908 2.053 -5.265 1.00 89.06 74 PHE A C 1
ATOM 556 O O . PHE A 1 74 ? 0.904 2.592 -4.803 1.00 89.06 74 PHE A O 1
ATOM 563 N N . MET A 1 75 ? 1.977 0.740 -5.499 1.00 85.25 75 MET A N 1
ATOM 564 C CA . MET A 1 75 ? 0.880 -0.183 -5.222 1.00 85.25 75 MET A CA 1
ATOM 565 C C . MET A 1 75 ? 0.519 -0.138 -3.738 1.00 85.25 75 MET A C 1
ATOM 567 O O . MET A 1 75 ? -0.631 0.124 -3.414 1.00 85.25 75 MET A O 1
ATOM 571 N N . ASN A 1 76 ? 1.485 -0.265 -2.822 1.00 88.25 76 ASN A N 1
ATOM 572 C CA . ASN A 1 76 ? 1.191 -0.233 -1.387 1.00 88.25 76 ASN A CA 1
ATOM 573 C C . ASN A 1 76 ? 0.658 1.120 -0.901 1.00 88.25 76 ASN A C 1
ATOM 575 O O . ASN A 1 76 ? 0.039 1.156 0.155 1.00 88.25 76 ASN A O 1
ATOM 579 N N . LEU A 1 77 ? 0.857 2.219 -1.634 1.00 86.69 77 LEU A N 1
ATOM 580 C CA . LEU A 1 77 ? 0.311 3.532 -1.282 1.00 86.69 77 LEU A CA 1
ATOM 581 C C . LEU A 1 77 ? -1.134 3.741 -1.771 1.00 86.69 77 LEU A C 1
ATOM 583 O O . LEU A 1 77 ? -1.781 4.704 -1.357 1.00 86.69 77 LEU A O 1
ATOM 587 N N . MET A 1 78 ? -1.660 2.865 -2.636 1.00 86.06 78 MET A N 1
ATOM 588 C CA . MET A 1 78 ? -3.024 3.005 -3.142 1.00 86.06 78 MET A CA 1
ATOM 589 C C . MET A 1 78 ? -4.062 2.915 -2.010 1.00 86.06 78 MET A C 1
ATOM 591 O O . MET A 1 78 ? -3.931 2.079 -1.110 1.00 86.06 78 MET A O 1
ATOM 595 N N . PRO A 1 79 ? -5.139 3.723 -2.065 1.00 81.31 79 PRO A N 1
ATOM 596 C CA . PRO A 1 79 ? -6.171 3.781 -1.031 1.00 81.31 79 PRO A CA 1
ATOM 597 C C . PRO A 1 79 ? -7.179 2.620 -1.151 1.00 81.31 79 PRO A C 1
ATOM 599 O O . PRO A 1 79 ? -8.389 2.827 -1.167 1.00 81.31 79 PRO A O 1
ATOM 602 N N . VAL A 1 80 ? -6.685 1.384 -1.241 1.00 83.75 80 VAL A N 1
ATOM 603 C CA . VAL A 1 80 ? -7.488 0.152 -1.273 1.00 83.75 80 VAL A CA 1
ATOM 604 C C . VAL A 1 80 ? -7.324 -0.562 0.058 1.00 83.75 80 VAL A C 1
ATOM 606 O O . VAL A 1 80 ? -6.204 -0.769 0.509 1.00 83.75 80 VAL A O 1
ATOM 609 N N . SER A 1 81 ? -8.425 -0.950 0.698 1.00 75.56 81 SER A N 1
ATOM 610 C CA . SER A 1 81 ? -8.438 -1.393 2.099 1.00 75.56 81 SER A CA 1
ATOM 611 C C . SER A 1 81 ? -7.595 -2.635 2.425 1.00 75.56 81 SER A C 1
ATOM 613 O O . SER A 1 81 ? -7.329 -2.893 3.601 1.00 75.56 81 SER A O 1
ATOM 615 N N . GLU A 1 82 ? -7.183 -3.402 1.417 1.00 74.12 82 GLU A N 1
ATOM 616 C CA . GLU A 1 82 ? -6.246 -4.522 1.558 1.00 74.12 82 GLU A CA 1
ATOM 617 C C . GLU A 1 82 ? -4.782 -4.099 1.557 1.00 74.12 82 GLU A C 1
ATOM 619 O O . GLU A 1 82 ? -3.953 -4.766 2.177 1.00 74.12 82 GLU A O 1
ATOM 624 N N . LEU A 1 83 ? -4.487 -2.990 0.885 1.00 82.94 83 LEU A N 1
ATOM 625 C CA . LEU A 1 83 ? -3.163 -2.409 0.753 1.00 82.94 83 LEU A CA 1
ATOM 626 C C . LEU A 1 83 ? -2.862 -1.491 1.943 1.00 82.94 83 LEU A C 1
ATOM 628 O O . LEU A 1 83 ? -3.761 -0.994 2.633 1.00 82.94 83 LEU A O 1
ATOM 632 N N . ASP A 1 84 ? -1.574 -1.252 2.183 1.00 85.38 84 ASP A N 1
ATOM 633 C CA . ASP A 1 84 ? -1.115 -0.452 3.321 1.00 85.38 84 ASP A CA 1
ATOM 634 C C . ASP A 1 84 ? -1.652 0.993 3.279 1.00 85.38 84 ASP A C 1
ATOM 636 O O . ASP A 1 84 ? -1.993 1.566 4.314 1.00 85.38 84 ASP A O 1
ATOM 640 N N . GLY A 1 85 ? -1.817 1.567 2.086 1.00 83.62 85 GLY A N 1
ATOM 641 C CA . GLY A 1 85 ? -2.384 2.895 1.861 1.00 83.62 85 GLY A CA 1
ATOM 642 C C . GLY A 1 85 ? -3.860 2.983 2.241 1.00 83.62 85 GLY A C 1
ATOM 643 O O . GLY A 1 85 ? -4.280 3.962 2.860 1.00 83.62 85 GLY A O 1
ATOM 644 N N . GLY A 1 86 ? -4.650 1.939 1.973 1.00 84.50 86 GLY A N 1
ATOM 645 C CA . GLY A 1 86 ? -6.035 1.869 2.437 1.00 84.50 86 GLY A CA 1
ATOM 646 C C . GLY A 1 86 ? -6.145 1.671 3.946 1.00 84.50 86 GLY A C 1
ATOM 647 O O . GLY A 1 86 ? -7.030 2.253 4.569 1.00 84.50 86 GLY A O 1
ATOM 648 N N . ARG A 1 87 ? -5.222 0.925 4.568 1.00 84.75 87 ARG A N 1
ATOM 649 C CA . ARG A 1 87 ? -5.146 0.819 6.038 1.00 84.75 87 ARG A CA 1
ATOM 650 C C . ARG A 1 87 ? -4.774 2.147 6.686 1.00 84.75 87 ARG A C 1
ATOM 652 O O . ARG A 1 87 ? -5.403 2.539 7.671 1.00 84.75 87 ARG A O 1
ATOM 659 N N . ALA A 1 88 ? -3.812 2.867 6.109 1.00 87.19 88 ALA A N 1
ATOM 660 C CA . ALA A 1 88 ? -3.436 4.205 6.549 1.00 87.19 88 ALA A CA 1
ATOM 661 C C . ALA A 1 88 ? -4.615 5.184 6.430 1.00 87.19 88 ALA A C 1
ATOM 663 O O . ALA A 1 88 ? -4.914 5.900 7.386 1.00 87.19 88 ALA A O 1
ATOM 664 N N . LEU A 1 89 ? -5.337 5.157 5.304 1.00 86.31 89 LEU A N 1
ATOM 665 C CA . LEU A 1 89 ? -6.526 5.979 5.080 1.00 86.31 89 LEU A CA 1
ATOM 666 C C . LEU A 1 89 ? -7.665 5.630 6.050 1.00 86.31 89 LEU A C 1
ATOM 668 O O . LEU A 1 89 ? -8.257 6.527 6.645 1.00 86.31 89 LEU A O 1
ATOM 672 N N . SER A 1 90 ? -7.951 4.341 6.247 1.00 85.44 90 SER A N 1
ATOM 673 C CA . SER A 1 90 ? -8.971 3.874 7.193 1.00 85.44 90 SER A CA 1
ATOM 674 C C . SER A 1 90 ? -8.644 4.311 8.621 1.00 85.44 90 SER A C 1
ATOM 676 O O . SER A 1 90 ? -9.502 4.854 9.315 1.00 85.44 90 SER A O 1
ATOM 678 N N . SER A 1 91 ? -7.385 4.159 9.038 1.00 84.56 91 SER A N 1
ATOM 679 C CA . SER A 1 91 ? -6.905 4.602 10.351 1.00 84.56 91 SER A CA 1
ATOM 680 C C . SER A 1 91 ? -7.034 6.116 10.516 1.00 84.56 91 SER A C 1
ATOM 682 O O . SER A 1 91 ? -7.489 6.588 11.556 1.00 84.56 91 SER A O 1
ATOM 684 N N . PHE A 1 92 ? -6.701 6.887 9.477 1.00 86.25 92 PHE A N 1
ATOM 685 C CA . PHE A 1 92 ? -6.876 8.337 9.466 1.00 86.25 92 PHE A CA 1
ATOM 686 C C . PHE A 1 92 ? -8.354 8.739 9.593 1.00 86.25 92 PHE A C 1
ATOM 688 O O . PHE A 1 92 ? -8.700 9.562 10.440 1.00 86.25 92 PHE A O 1
ATOM 695 N N . LEU A 1 93 ? -9.249 8.105 8.830 1.00 83.62 93 LEU A N 1
ATOM 696 C CA . LEU A 1 93 ? -10.696 8.326 8.920 1.00 83.62 93 LEU A CA 1
ATOM 697 C C . LEU A 1 93 ? -11.246 7.972 10.310 1.00 83.62 93 LEU A C 1
ATOM 699 O O . LEU A 1 93 ? -12.082 8.708 10.823 1.00 83.62 93 LEU A O 1
ATOM 703 N N . LYS A 1 94 ? -10.753 6.903 10.949 1.00 84.38 94 LYS A N 1
ATOM 704 C CA . LYS A 1 94 ? -11.148 6.487 12.310 1.00 84.38 94 LYS A CA 1
ATOM 705 C C . LYS A 1 94 ? -10.709 7.469 13.401 1.00 84.38 94 LYS A C 1
ATOM 707 O O . LYS A 1 94 ? -11.301 7.477 14.475 1.00 84.38 94 LYS A O 1
ATOM 712 N N . ILE A 1 95 ? -9.705 8.311 13.138 1.00 84.56 95 ILE A N 1
ATOM 713 C CA . ILE A 1 95 ? -9.323 9.407 14.045 1.00 84.56 95 ILE A CA 1
ATOM 714 C C . ILE A 1 95 ? -10.328 10.565 13.961 1.00 84.56 95 ILE A C 1
ATOM 716 O O . ILE A 1 95 ? -10.576 11.223 14.969 1.00 84.56 95 ILE A O 1
ATOM 720 N N . LEU A 1 96 ? -10.894 10.829 12.776 1.00 84.38 96 LEU A N 1
ATOM 721 C CA . LEU A 1 96 ? -11.759 11.991 12.529 1.00 84.38 96 LEU A CA 1
ATOM 722 C C . LEU A 1 96 ? -13.260 11.684 12.649 1.00 84.38 96 LEU A C 1
ATOM 724 O O . LEU A 1 96 ? -14.044 12.586 12.940 1.00 84.38 96 LEU A O 1
ATOM 728 N N . LEU A 1 97 ? -13.678 10.448 12.378 1.00 86.19 97 LEU A N 1
ATOM 729 C CA . LEU A 1 97 ? -15.080 10.069 12.214 1.00 86.19 97 LEU A CA 1
ATOM 730 C C . LEU A 1 97 ? -15.474 8.903 13.131 1.00 86.19 97 LEU A C 1
ATOM 732 O O . LEU A 1 97 ? -14.627 8.092 13.507 1.00 86.19 97 LEU A O 1
ATOM 736 N N . PRO A 1 98 ? -16.780 8.755 13.436 1.00 85.56 98 PRO A N 1
ATOM 737 C CA . PRO A 1 98 ? -17.299 7.562 14.092 1.00 85.56 98 PRO A CA 1
ATOM 738 C C . PRO A 1 98 ? -16.923 6.297 13.317 1.00 85.56 98 PRO A C 1
ATOM 740 O O . PRO A 1 98 ? -16.993 6.288 12.084 1.00 85.56 98 PRO A O 1
ATOM 743 N N . LEU A 1 99 ? -16.599 5.223 14.044 1.00 81.56 99 LEU A N 1
ATOM 744 C CA . LEU A 1 99 ? -16.054 3.976 13.494 1.00 81.56 99 LEU A CA 1
ATOM 745 C C . LEU A 1 99 ? -16.822 3.471 12.261 1.00 81.56 99 LEU A C 1
ATOM 747 O O . LEU A 1 99 ? -16.231 3.204 11.220 1.00 81.56 99 LEU A O 1
ATOM 751 N N . GLN A 1 100 ? -18.153 3.444 12.361 1.00 80.38 100 GLN A N 1
ATOM 752 C CA . GLN A 1 100 ? -19.050 2.976 11.301 1.00 80.38 100 GLN A CA 1
ATOM 753 C C . GLN A 1 100 ? -18.946 3.818 10.020 1.00 80.38 100 GLN A C 1
ATOM 755 O O . GLN A 1 100 ? -18.961 3.281 8.915 1.00 80.38 100 GLN A O 1
ATOM 760 N N . LYS A 1 101 ? -18.820 5.146 10.152 1.00 81.06 101 LYS A N 1
ATOM 761 C CA . LYS A 1 101 ? -18.686 6.051 9.000 1.00 81.06 101 LYS A CA 1
ATOM 762 C C . LYS A 1 101 ? -17.303 5.938 8.368 1.00 81.06 101 LYS A C 1
ATOM 764 O O . LYS A 1 101 ? -17.197 5.953 7.147 1.00 81.06 101 LYS A O 1
ATOM 769 N N . ALA A 1 102 ? -16.260 5.815 9.188 1.00 83.00 102 ALA A N 1
ATOM 770 C CA . ALA A 1 102 ? -14.890 5.671 8.713 1.00 83.00 102 ALA A CA 1
ATOM 771 C C . ALA A 1 102 ? -14.702 4.400 7.868 1.00 83.00 102 ALA A C 1
ATOM 773 O O . ALA A 1 102 ? -14.070 4.452 6.814 1.00 83.00 102 ALA A O 1
ATOM 774 N N . GLU A 1 103 ? -15.285 3.279 8.299 1.00 81.00 103 GLU A N 1
ATOM 775 C CA . GLU A 1 103 ? -15.228 2.016 7.555 1.00 81.00 103 GLU A CA 1
ATOM 776 C C . GLU A 1 103 ? -16.010 2.092 6.247 1.00 81.00 103 GLU A C 1
ATOM 778 O O . GLU A 1 103 ? -15.455 1.785 5.196 1.00 81.00 103 GLU A O 1
ATOM 783 N N . LEU A 1 104 ? -17.235 2.621 6.283 1.00 83.50 104 LEU A N 1
ATOM 784 C CA . LEU A 1 104 ? -18.059 2.774 5.085 1.00 83.50 104 LEU A CA 1
ATOM 785 C C . LEU A 1 104 ? -17.377 3.656 4.027 1.00 83.50 104 LEU A C 1
ATOM 787 O O . LEU A 1 104 ? -17.352 3.304 2.850 1.00 83.50 104 LEU A O 1
ATOM 791 N N . ILE A 1 105 ? -16.776 4.778 4.433 1.00 84.12 105 ILE A N 1
ATOM 792 C CA . ILE A 1 105 ? -16.043 5.661 3.513 1.00 84.12 105 ILE A CA 1
ATOM 793 C C . ILE A 1 105 ? -14.797 4.959 2.960 1.00 84.12 105 ILE A C 1
ATOM 795 O O . ILE A 1 105 ? -14.544 5.023 1.758 1.00 84.12 105 ILE A O 1
ATOM 799 N N . SER A 1 106 ? -14.034 4.264 3.807 1.00 84.56 106 SER A N 1
ATOM 800 C CA . SER A 1 106 ? -12.853 3.512 3.373 1.00 84.56 106 SER A CA 1
ATOM 801 C C . SER A 1 106 ? -13.204 2.418 2.360 1.00 84.56 106 SER A C 1
ATOM 803 O O . SER A 1 106 ? -12.443 2.187 1.417 1.00 84.56 106 SER A O 1
ATOM 805 N N . ASP A 1 107 ? -14.341 1.751 2.538 1.00 81.94 107 ASP A N 1
ATOM 806 C CA . ASP A 1 107 ? -14.822 0.704 1.641 1.00 81.94 107 ASP A CA 1
ATOM 807 C C . ASP A 1 107 ? -15.287 1.285 0.303 1.00 81.94 107 ASP A C 1
ATOM 809 O O . ASP A 1 107 ? -14.910 0.766 -0.749 1.00 81.94 107 ASP A O 1
ATOM 813 N N . ILE A 1 108 ? -16.011 2.410 0.316 1.00 85.62 108 ILE A N 1
ATOM 814 C CA . ILE A 1 108 ? -16.397 3.126 -0.911 1.00 85.62 108 ILE A CA 1
ATOM 815 C C . ILE A 1 108 ? -15.159 3.546 -1.703 1.00 85.62 108 ILE A C 1
ATOM 817 O O . ILE A 1 108 ? -15.099 3.312 -2.910 1.00 85.62 108 ILE A O 1
ATOM 821 N N . ILE A 1 109 ? -14.161 4.136 -1.037 1.00 86.06 109 ILE A N 1
ATOM 822 C CA . ILE A 1 109 ? -12.918 4.555 -1.697 1.00 86.06 109 ILE A CA 1
ATOM 823 C C . ILE A 1 109 ? -12.197 3.334 -2.278 1.00 86.06 109 ILE A C 1
ATOM 825 O O . ILE A 1 109 ? -11.747 3.377 -3.418 1.00 86.06 109 ILE A O 1
ATOM 829 N N . SER A 1 110 ? -12.165 2.215 -1.554 1.00 84.81 110 SER A N 1
ATOM 830 C CA . SER A 1 110 ? -11.548 0.983 -2.053 1.00 84.81 110 SER A CA 1
ATOM 831 C C . SER A 1 110 ? -12.215 0.490 -3.335 1.00 84.81 110 SER A C 1
ATOM 833 O O . SER A 1 110 ? -11.521 0.230 -4.316 1.00 84.81 110 SER A O 1
ATOM 835 N N . VAL A 1 111 ? -13.550 0.411 -3.357 1.00 81.94 111 VAL A N 1
ATOM 836 C CA . VAL A 1 111 ? -14.320 -0.010 -4.540 1.00 81.94 111 VAL A CA 1
ATOM 837 C C . VAL A 1 111 ? -14.102 0.951 -5.709 1.00 81.94 111 VAL A C 1
ATOM 839 O O . VAL A 1 111 ? -13.906 0.503 -6.839 1.00 81.94 111 VAL A O 1
ATOM 842 N N . LEU A 1 112 ? -14.068 2.260 -5.440 1.00 87.50 112 LEU A N 1
ATOM 843 C CA . LEU A 1 112 ? -13.841 3.286 -6.457 1.00 87.50 112 LEU A CA 1
ATOM 844 C C . LEU A 1 112 ? -12.494 3.117 -7.172 1.00 87.50 112 LEU A C 1
ATOM 846 O O . LEU A 1 112 ? -12.414 3.402 -8.361 1.00 87.50 112 LEU A O 1
ATOM 850 N N . PHE A 1 113 ? -11.455 2.642 -6.480 1.00 82.81 113 PHE A N 1
ATOM 851 C CA . PHE A 1 113 ? -10.146 2.357 -7.080 1.00 82.81 113 PHE A CA 1
ATOM 852 C C . PHE A 1 113 ? -10.052 0.946 -7.681 1.00 82.81 113 PHE A C 1
ATOM 854 O O . PHE A 1 113 ? -9.391 0.759 -8.701 1.00 82.81 113 PHE A O 1
ATOM 861 N N . LEU A 1 114 ? -10.740 -0.039 -7.101 1.00 81.50 114 LEU A N 1
ATOM 862 C CA . LEU A 1 114 ? -10.780 -1.419 -7.595 1.00 81.50 114 LEU A CA 1
ATOM 863 C C . LEU A 1 114 ? -11.452 -1.535 -8.971 1.00 81.50 114 LEU A C 1
ATOM 865 O O . LEU A 1 114 ? -10.929 -2.217 -9.852 1.00 81.50 114 LEU A O 1
ATOM 869 N N . VAL A 1 115 ? -12.584 -0.854 -9.177 1.00 82.06 115 VAL A N 1
ATOM 870 C CA . VAL A 1 115 ? -13.360 -0.943 -10.427 1.00 82.06 115 VAL A CA 1
ATOM 871 C C . VAL A 1 115 ? -12.539 -0.503 -11.657 1.00 82.06 115 VAL A C 1
ATOM 873 O O . VAL A 1 115 ? -12.469 -1.277 -12.614 1.00 82.06 115 VAL A O 1
ATOM 876 N N . PRO A 1 116 ? -11.854 0.660 -11.656 1.00 83.25 116 PRO A N 1
ATOM 877 C CA . PRO A 1 116 ? -10.962 1.059 -12.742 1.00 83.25 116 PRO A CA 1
ATOM 878 C C . PRO A 1 116 ? -9.799 0.093 -12.961 1.00 83.25 116 PRO A C 1
ATOM 880 O O . PRO A 1 116 ? -9.453 -0.166 -14.107 1.00 83.25 116 PRO A O 1
ATOM 883 N N . ILE A 1 117 ? -9.204 -0.460 -11.897 1.00 81.06 117 ILE A N 1
ATOM 884 C CA . ILE A 1 117 ? -8.088 -1.415 -12.017 1.00 81.06 117 ILE A CA 1
ATOM 885 C C . ILE A 1 117 ? -8.540 -2.674 -12.761 1.00 81.06 117 ILE A C 1
ATOM 887 O O . ILE A 1 117 ? -7.849 -3.135 -13.669 1.00 81.06 117 ILE A O 1
ATOM 891 N N . ILE A 1 118 ? -9.718 -3.204 -12.426 1.00 80.25 118 ILE A N 1
ATOM 892 C CA . ILE A 1 118 ? -10.293 -4.371 -13.104 1.00 80.25 118 ILE A CA 1
ATOM 893 C C . ILE A 1 118 ? -10.651 -4.024 -14.550 1.00 80.25 118 ILE A C 1
ATOM 895 O O . ILE A 1 118 ? -10.308 -4.781 -15.456 1.00 80.25 118 ILE A O 1
ATOM 899 N N . ALA A 1 119 ? -11.283 -2.871 -14.787 1.00 82.69 119 ALA A N 1
ATOM 900 C CA . ALA A 1 119 ? -11.648 -2.424 -16.130 1.00 82.69 119 ALA A CA 1
ATOM 901 C C . ALA A 1 119 ? -10.414 -2.240 -17.030 1.00 82.69 119 ALA A C 1
ATOM 903 O O . ALA A 1 119 ? -10.399 -2.720 -18.163 1.00 82.69 119 ALA A O 1
ATOM 904 N N . LEU A 1 120 ? -9.352 -1.617 -16.510 1.00 81.50 120 LEU A N 1
ATOM 905 C CA . LEU A 1 120 ? -8.066 -1.493 -17.194 1.00 81.50 120 LEU A CA 1
ATOM 906 C C . LEU A 1 120 ? -7.414 -2.862 -17.407 1.00 81.50 120 LEU A C 1
ATOM 908 O O . LEU A 1 120 ? -6.862 -3.105 -18.476 1.00 81.50 120 LEU A O 1
ATOM 912 N N . GLY A 1 121 ? -7.511 -3.773 -16.436 1.00 79.00 121 GLY A N 1
ATOM 913 C CA . GLY A 1 121 ? -7.018 -5.144 -16.563 1.00 79.00 121 GLY A CA 1
ATOM 914 C C . GLY A 1 121 ? -7.697 -5.905 -17.699 1.00 79.00 121 GLY A C 1
ATOM 915 O O . GLY A 1 121 ? -7.013 -6.526 -18.508 1.00 79.00 121 GLY A O 1
ATOM 916 N N . ILE A 1 122 ? -9.023 -5.793 -17.816 1.00 79.56 122 ILE A N 1
ATOM 917 C CA . ILE A 1 122 ? -9.803 -6.371 -18.919 1.00 79.56 122 ILE A CA 1
ATOM 918 C C . ILE A 1 122 ? -9.430 -5.706 -20.250 1.00 79.56 122 ILE A C 1
ATOM 920 O O . ILE A 1 122 ? -9.198 -6.402 -21.237 1.00 79.56 122 ILE A O 1
ATOM 924 N N . TYR A 1 123 ? -9.325 -4.375 -20.284 1.00 81.25 123 TYR A N 1
ATOM 925 C CA 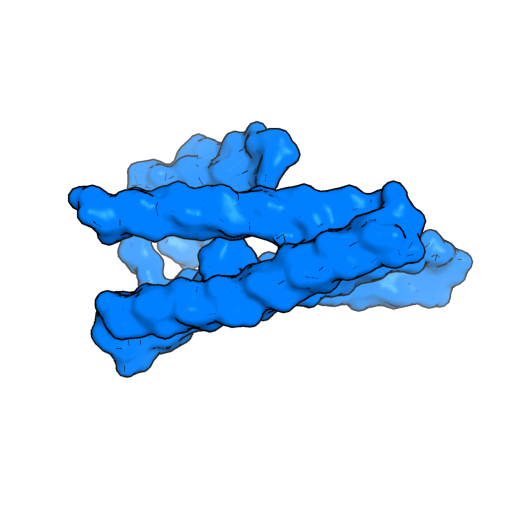. TYR A 1 123 ? -8.950 -3.638 -21.492 1.00 81.25 123 TYR A CA 1
ATOM 926 C C . TYR A 1 123 ? -7.566 -4.051 -22.008 1.00 81.25 123 TYR A C 1
ATOM 928 O O . TYR A 1 123 ? -7.412 -4.378 -23.185 1.00 81.25 123 TYR A O 1
ATOM 936 N N . PHE A 1 124 ? -6.563 -4.106 -21.127 1.00 77.69 124 PHE A N 1
ATOM 937 C CA . PHE A 1 124 ? -5.225 -4.562 -21.491 1.00 77.69 124 PHE A CA 1
ATOM 938 C C . 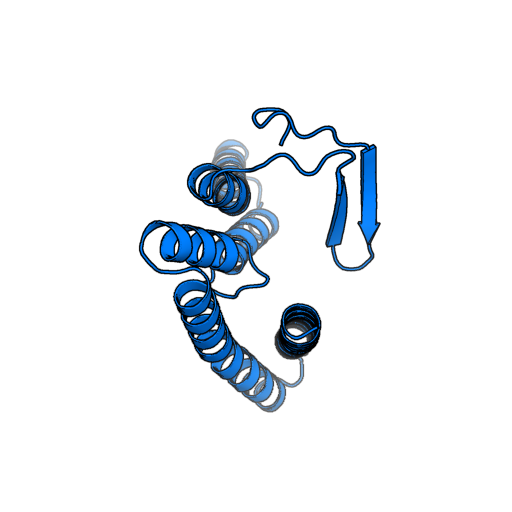PHE A 1 124 ? -5.209 -6.033 -21.901 1.00 77.69 124 PHE A C 1
ATOM 940 O O . PHE A 1 124 ? -4.506 -6.374 -22.846 1.00 77.69 124 PHE A O 1
ATOM 947 N N . LEU A 1 125 ? -5.999 -6.894 -21.254 1.00 77.19 125 LEU A N 1
ATOM 948 C CA . LEU A 1 125 ? -6.113 -8.298 -21.644 1.00 77.19 125 LEU A CA 1
ATOM 949 C C . LEU A 1 125 ? -6.613 -8.443 -23.087 1.00 77.19 125 LEU A C 1
ATOM 951 O O . LEU A 1 125 ? -6.024 -9.192 -23.862 1.00 77.19 125 LEU A O 1
ATOM 955 N N . ILE A 1 126 ? -7.656 -7.694 -23.456 1.00 77.00 126 ILE A N 1
ATOM 956 C CA . ILE A 1 126 ? -8.233 -7.720 -24.808 1.00 77.00 126 ILE A CA 1
ATOM 957 C C . ILE A 1 126 ? -7.275 -7.084 -25.824 1.00 77.00 126 ILE A C 1
ATOM 959 O O . ILE A 1 126 ? -7.140 -7.586 -26.936 1.00 77.00 126 ILE A O 1
ATOM 963 N N . SER A 1 127 ? -6.593 -5.996 -25.452 1.00 74.12 127 SER A N 1
ATOM 964 C CA . SER A 1 127 ? -5.766 -5.230 -26.388 1.00 74.12 127 SER A CA 1
ATOM 965 C C . SER A 1 127 ? -4.372 -5.818 -26.621 1.00 74.12 127 SER A C 1
ATOM 967 O O . SER A 1 127 ? -3.830 -5.623 -27.706 1.00 74.12 127 SER A O 1
ATOM 969 N N . THR A 1 128 ? -3.760 -6.484 -25.633 1.00 68.88 128 THR A N 1
ATOM 970 C CA . THR A 1 128 ? -2.386 -7.009 -25.750 1.00 68.88 128 THR A CA 1
ATOM 971 C C . THR A 1 128 ? -2.284 -8.526 -25.637 1.00 68.88 128 THR A C 1
ATOM 973 O O . THR A 1 128 ? -1.215 -9.059 -25.911 1.00 68.88 128 THR A O 1
ATOM 976 N N . GLY A 1 129 ? -3.342 -9.242 -25.235 1.00 63.81 129 GLY A N 1
ATOM 977 C CA . GLY A 1 129 ? -3.374 -10.711 -25.165 1.00 63.81 129 GLY A CA 1
ATOM 978 C C . GLY A 1 129 ? -2.510 -11.358 -24.069 1.00 63.81 129 GLY A C 1
ATOM 979 O O . GLY A 1 129 ? -2.653 -12.553 -23.824 1.00 63.81 129 GLY A O 1
ATOM 980 N N . TYR A 1 130 ? -1.644 -10.597 -23.382 1.00 58.22 130 TYR A N 1
ATOM 981 C CA . TYR A 1 130 ? -0.632 -11.140 -22.459 1.00 58.22 130 TYR A CA 1
ATOM 982 C C . TYR A 1 130 ? -0.675 -10.587 -21.023 1.00 58.22 130 TYR A C 1
ATOM 984 O O . TYR A 1 130 ? -0.065 -11.172 -20.130 1.00 58.22 130 TYR A O 1
ATOM 992 N N . ASN A 1 131 ? -1.415 -9.510 -20.736 1.00 63.88 131 ASN A N 1
ATOM 993 C CA . ASN A 1 131 ? -1.434 -8.893 -19.397 1.00 63.88 131 ASN A CA 1
ATOM 994 C C . ASN A 1 131 ? -2.449 -9.539 -18.428 1.00 63.88 131 ASN A C 1
ATOM 996 O O . ASN A 1 131 ? -3.235 -8.849 -17.778 1.00 63.88 131 ASN A O 1
ATOM 1000 N N . PHE A 1 132 ? -2.401 -10.869 -18.277 1.00 73.62 132 PHE A N 1
ATOM 1001 C CA . PHE A 1 132 ? -3.211 -11.604 -17.290 1.00 73.62 132 PHE A CA 1
ATOM 1002 C C . PHE A 1 132 ? -2.952 -11.153 -15.848 1.00 73.62 132 PHE A C 1
ATOM 1004 O O . PHE A 1 132 ? -3.863 -11.180 -15.024 1.00 73.62 132 PHE A O 1
ATOM 1011 N N . SER A 1 133 ? -1.732 -10.708 -15.537 1.00 74.00 133 SER A N 1
ATOM 1012 C CA . SER A 1 133 ? -1.317 -10.363 -14.174 1.00 74.00 133 SER A CA 1
ATOM 1013 C C . SER A 1 133 ? -2.170 -9.257 -13.548 1.00 74.00 133 SER A C 1
ATOM 1015 O O . SER A 1 133 ? -2.530 -9.359 -12.378 1.00 74.00 133 SER A O 1
ATOM 1017 N N . LEU A 1 134 ? -2.542 -8.224 -14.317 1.00 70.38 134 LEU A N 1
ATOM 1018 C CA . LEU A 1 134 ? -3.340 -7.105 -13.799 1.00 70.38 134 LEU A CA 1
ATOM 1019 C C . LEU A 1 134 ? -4.776 -7.541 -13.473 1.00 70.38 134 LEU A C 1
ATOM 1021 O O . LEU A 1 134 ? -5.318 -7.178 -12.430 1.00 70.38 134 LEU A O 1
ATOM 1025 N N . LEU A 1 135 ? -5.364 -8.368 -14.344 1.00 76.25 135 LEU A N 1
ATOM 1026 C CA . LEU A 1 135 ? -6.679 -8.967 -14.128 1.00 76.25 135 LEU A CA 1
ATOM 1027 C C . LEU A 1 135 ? -6.672 -9.865 -12.882 1.00 76.25 135 LEU A C 1
ATOM 1029 O O . LEU A 1 135 ? -7.573 -9.779 -12.053 1.00 76.25 135 LEU A O 1
ATOM 1033 N N . LEU A 1 136 ? -5.638 -10.695 -12.733 1.00 77.69 136 LEU A N 1
ATOM 1034 C CA . LEU A 1 136 ? -5.495 -11.632 -11.619 1.00 77.69 136 LEU A CA 1
ATOM 1035 C C . LEU A 1 136 ? -5.372 -10.887 -10.280 1.00 77.69 136 LEU A C 1
ATOM 1037 O O . LEU A 1 136 ? -6.036 -11.258 -9.314 1.00 77.69 136 LEU A O 1
ATOM 1041 N N . ILE A 1 137 ? -4.615 -9.784 -10.247 1.00 76.50 137 ILE A N 1
ATOM 1042 C CA . ILE A 1 137 ? -4.538 -8.880 -9.088 1.00 76.50 137 ILE A CA 1
ATOM 1043 C C . ILE A 1 137 ? -5.907 -8.252 -8.792 1.00 76.50 137 ILE A C 1
ATOM 1045 O O . ILE A 1 137 ? -6.338 -8.250 -7.641 1.00 76.50 137 ILE A O 1
ATOM 1049 N N . GLY A 1 138 ? -6.619 -7.761 -9.811 1.00 74.31 138 GLY A N 1
ATOM 1050 C CA . GLY A 1 138 ? -7.950 -7.173 -9.642 1.00 74.31 138 GLY A CA 1
ATOM 1051 C C . GLY A 1 138 ? -8.981 -8.160 -9.082 1.00 74.31 138 GLY A C 1
ATOM 1052 O O . GLY A 1 138 ? -9.727 -7.821 -8.161 1.00 74.31 138 GLY A O 1
ATOM 1053 N N . ILE A 1 139 ? -8.992 -9.400 -9.583 1.00 79.50 139 ILE A N 1
ATOM 1054 C CA . ILE A 1 139 ? -9.858 -10.476 -9.075 1.00 79.50 139 ILE A CA 1
ATOM 1055 C C . ILE A 1 139 ? -9.481 -10.825 -7.633 1.00 79.50 139 ILE A C 1
ATOM 1057 O O . ILE A 1 139 ? -10.361 -10.905 -6.780 1.00 79.50 139 ILE A O 1
ATOM 1061 N N . TYR A 1 140 ? -8.189 -10.985 -7.340 1.00 79.50 140 TYR A N 1
ATOM 1062 C CA . TYR A 1 140 ? -7.704 -11.309 -5.998 1.00 79.50 140 TYR A CA 1
ATOM 1063 C C . TYR A 1 140 ? -8.127 -10.261 -4.957 1.00 79.50 140 TYR A C 1
ATOM 1065 O O . TYR A 1 140 ? -8.724 -10.616 -3.940 1.00 79.50 140 TYR A O 1
ATOM 1073 N N . LEU A 1 141 ? -7.907 -8.975 -5.256 1.00 73.62 141 LEU A N 1
ATOM 1074 C CA . LEU A 1 141 ? -8.326 -7.861 -4.398 1.00 73.62 141 LEU A CA 1
ATOM 1075 C C . LEU A 1 141 ? -9.859 -7.757 -4.288 1.00 73.62 141 LEU A C 1
ATOM 1077 O O . LEU A 1 141 ? -10.390 -7.315 -3.280 1.00 73.62 141 LEU A O 1
ATOM 1081 N N . SER A 1 142 ? -10.613 -8.167 -5.309 1.00 76.19 142 SER A N 1
ATOM 1082 C CA . SER A 1 142 ? -12.081 -8.175 -5.216 1.00 76.19 142 SER A CA 1
ATOM 1083 C C . SER A 1 142 ? -12.580 -9.265 -4.271 1.00 76.19 142 SER A C 1
ATOM 1085 O O . SER A 1 142 ? -13.468 -9.033 -3.451 1.00 76.19 142 SER A O 1
ATOM 1087 N N . VAL A 1 143 ? -12.002 -10.462 -4.382 1.00 80.06 143 VAL A N 1
ATOM 1088 C CA . VAL A 1 143 ? -12.381 -11.627 -3.578 1.00 80.06 143 VAL A CA 1
ATOM 1089 C C . VAL A 1 143 ? -12.072 -11.386 -2.103 1.00 80.06 143 VAL A C 1
ATOM 1091 O O . VAL A 1 143 ? -12.941 -11.584 -1.252 1.00 80.06 143 VAL A O 1
ATOM 1094 N N . ASN A 1 144 ? -10.870 -10.913 -1.784 1.00 76.81 144 ASN A N 1
ATOM 1095 C CA . ASN A 1 144 ? -10.497 -10.602 -0.407 1.00 76.81 144 ASN A CA 1
ATOM 1096 C C . ASN A 1 144 ? -11.355 -9.468 0.183 1.00 76.81 144 ASN A C 1
ATOM 1098 O O . ASN A 1 144 ? -11.778 -9.568 1.339 1.00 76.81 144 ASN A O 1
ATOM 1102 N N . PHE A 1 145 ? -11.690 -8.443 -0.606 1.00 75.75 145 PHE A N 1
ATOM 1103 C CA . PHE A 1 145 ? -12.568 -7.363 -0.171 1.00 75.75 145 PHE A CA 1
ATOM 1104 C C . PHE A 1 145 ? -13.961 -7.895 0.178 1.00 75.75 145 PHE A C 1
ATOM 1106 O O . PHE A 1 145 ? -14.512 -7.552 1.228 1.00 75.75 145 PHE A O 1
ATOM 1113 N N . MET A 1 146 ? -14.506 -8.800 -0.642 1.00 74.56 146 MET A N 1
ATOM 1114 C CA . MET A 1 146 ? -15.762 -9.485 -0.335 1.00 74.56 146 MET A CA 1
ATOM 1115 C C . MET A 1 146 ? -15.665 -10.290 0.966 1.00 74.56 146 MET A C 1
ATOM 1117 O O . MET A 1 146 ? -16.513 -10.120 1.842 1.00 74.56 146 MET A O 1
ATOM 1121 N N . PHE A 1 147 ? -14.625 -11.112 1.142 1.00 73.25 147 PHE A N 1
ATOM 1122 C CA . PHE A 1 147 ? -14.438 -11.899 2.369 1.00 73.25 147 PHE A CA 1
ATOM 1123 C C . PHE A 1 147 ? -14.323 -11.025 3.623 1.00 73.25 147 PHE A C 1
ATOM 1125 O O . PHE A 1 147 ? -14.888 -11.360 4.667 1.00 73.25 147 PHE A O 1
ATOM 1132 N N . LYS A 1 148 ? -13.638 -9.882 3.525 1.00 70.06 148 LYS A N 1
ATOM 1133 C CA . LYS A 1 148 ? -13.537 -8.907 4.614 1.00 70.06 148 LYS A CA 1
ATOM 1134 C C . LYS A 1 148 ? -14.904 -8.318 4.968 1.00 70.06 148 LYS A C 1
ATOM 1136 O O . LYS A 1 148 ? -15.258 -8.268 6.144 1.00 70.06 148 LYS A O 1
ATOM 1141 N N . ASN A 1 149 ? -15.682 -7.917 3.963 1.00 69.12 149 ASN A N 1
ATOM 1142 C CA . ASN A 1 149 ? -16.997 -7.311 4.168 1.00 69.12 149 ASN A CA 1
ATOM 1143 C C . ASN A 1 149 ? -18.011 -8.317 4.753 1.00 69.12 149 ASN A C 1
ATOM 1145 O O . ASN A 1 149 ? -18.840 -7.947 5.580 1.00 69.12 149 ASN A O 1
ATOM 1149 N N . PHE A 1 150 ? -17.901 -9.607 4.403 1.00 62.56 150 PHE A N 1
ATOM 1150 C CA . PHE A 1 150 ? -18.670 -10.678 5.050 1.00 62.56 150 PHE A CA 1
ATOM 1151 C C . PHE A 1 150 ? -18.306 -10.845 6.531 1.00 62.56 150 PHE A C 1
ATOM 1153 O O . PHE A 1 150 ? -19.201 -10.949 7.364 1.00 62.56 150 PHE A O 1
ATOM 1160 N N . LYS A 1 151 ? -17.013 -10.829 6.880 1.00 59.66 151 LYS A N 1
ATOM 1161 C CA . LYS A 1 151 ? -16.564 -10.995 8.272 1.00 59.66 151 LYS A CA 1
ATOM 1162 C C . LYS A 1 151 ? -16.954 -9.823 9.179 1.00 59.66 151 LYS A C 1
ATOM 1164 O O . LYS A 1 151 ? -17.214 -10.049 10.349 1.00 59.66 151 LYS A O 1
ATOM 1169 N N . ASN A 1 152 ? -17.021 -8.601 8.650 1.00 58.62 152 ASN A N 1
ATOM 1170 C CA . ASN A 1 152 ? -17.442 -7.422 9.416 1.00 58.62 152 ASN A CA 1
ATOM 1171 C C . ASN A 1 152 ? -18.961 -7.359 9.687 1.00 58.62 152 ASN A C 1
ATOM 1173 O O . ASN A 1 152 ? -19.396 -6.502 10.453 1.00 58.62 152 ASN A O 1
ATOM 1177 N N . ARG A 1 153 ? -19.772 -8.222 9.056 1.00 51.91 153 ARG A N 1
ATOM 1178 C CA . ARG A 1 153 ? -21.235 -8.273 9.238 1.00 51.91 153 ARG A CA 1
ATOM 1179 C C . ARG A 1 153 ? -21.722 -9.376 10.188 1.00 51.91 153 ARG A C 1
ATOM 1181 O O . ARG A 1 153 ? -22.921 -9.408 10.458 1.00 51.91 153 ARG A O 1
ATOM 1188 N N . CYS A 1 154 ? -20.833 -10.249 10.664 1.00 43.47 154 CYS A N 1
ATOM 1189 C CA . CYS A 1 154 ? -21.119 -11.300 11.649 1.00 43.47 154 CYS A CA 1
ATOM 1190 C C . CYS A 1 154 ? -20.566 -10.906 13.020 1.00 43.47 154 CYS A C 1
ATOM 1192 O O . CYS A 1 154 ? -21.262 -11.181 14.020 1.00 43.47 154 CYS A O 1
#